Protein AF-A0A2Z2Q304-F1 (afdb_monomer_lite)

Sequence (59 aa):
MRFNGTVYPATKVYERDALGRDSLIIGPAVIQQVTATVVVPPDYSARIDAYDNIIISKD

Radius of gyration: 11.23 Å; chains: 1; bounding box: 28×15×32 Å

pLDDT: mean 96.29, std 4.13, range [66.94, 98.56]

InterPro domains:
  IPR049517 Acetophenone carboxylase-like, C-terminal domain [PF19278] (8-51)

Secondary structure (DSSP, 8-state):
-EETTEE-TT-EEEEGGGPPTT-EEESSEEEEETTEEEEE-TTEEEEE-TTS-EEEEE-

Structure (mmCIF, N/CA/C/O backbone):
data_AF-A0A2Z2Q304-F1
#
_entry.id   AF-A0A2Z2Q304-F1
#
loop_
_atom_site.group_PDB
_atom_site.id
_atom_site.type_symbol
_atom_site.label_atom_id
_atom_site.label_alt_id
_atom_site.label_comp_id
_atom_site.label_asym_id
_atom_site.label_entity_id
_atom_site.label_seq_id
_atom_site.pdbx_PDB_ins_code
_atom_site.Cartn_x
_atom_site.Cartn_y
_atom_site.Cartn_z
_atom_site.occupancy
_atom_site.B_iso_or_equiv
_atom_site.auth_seq_id
_atom_site.auth_comp_id
_atom_site.auth_asym_id
_atom_site.auth_atom_id
_atom_site.pdbx_PDB_model_num
ATOM 1 N N . MET A 1 1 ? -1.995 -2.125 12.892 1.00 94.19 1 MET A N 1
ATOM 2 C CA . MET A 1 1 ? -2.103 -0.675 12.586 1.00 94.19 1 MET A CA 1
ATOM 3 C C . MET A 1 1 ? -3.202 -0.043 13.424 1.00 94.19 1 MET A C 1
ATOM 5 O O . MET A 1 1 ? -4.213 -0.692 13.655 1.00 94.19 1 MET A O 1
ATOM 9 N N . ARG A 1 2 ? -3.033 1.202 13.881 1.00 96.75 2 ARG A N 1
ATOM 10 C CA . ARG A 1 2 ? -4.129 1.999 14.458 1.00 96.75 2 ARG A CA 1
ATOM 11 C C . ARG A 1 2 ? -4.545 3.055 13.439 1.00 96.75 2 ARG A C 1
ATOM 13 O O . ARG A 1 2 ? -3.680 3.763 12.936 1.00 96.75 2 ARG A O 1
ATOM 20 N N . PHE A 1 3 ? -5.835 3.147 13.135 1.00 96.12 3 PHE A N 1
ATOM 21 C CA . PHE A 1 3 ? -6.370 4.097 12.159 1.00 96.12 3 PHE A CA 1
ATOM 22 C C . PHE A 1 3 ? -7.751 4.576 12.597 1.00 96.12 3 PHE A C 1
ATOM 24 O O . PHE A 1 3 ? -8.589 3.756 12.966 1.00 96.12 3 PHE A O 1
ATOM 31 N N . ASN A 1 4 ? -7.967 5.895 12.603 1.00 95.94 4 ASN A N 1
ATOM 32 C CA . ASN A 1 4 ? -9.203 6.538 13.072 1.00 95.94 4 ASN A CA 1
ATOM 33 C C . ASN A 1 4 ? -9.722 5.992 14.415 1.00 95.94 4 ASN A C 1
ATOM 35 O O . ASN A 1 4 ? -10.896 5.686 14.577 1.00 95.94 4 ASN A O 1
ATOM 39 N N . GLY A 1 5 ? -8.824 5.837 15.390 1.00 97.00 5 GLY A N 1
ATOM 40 C CA . GLY A 1 5 ? -9.173 5.358 16.731 1.00 97.00 5 GLY A CA 1
ATOM 41 C C . GLY A 1 5 ? -9.301 3.837 16.866 1.00 97.00 5 GLY A C 1
ATOM 42 O O . GLY A 1 5 ? -9.082 3.339 17.968 1.00 97.00 5 GLY A O 1
ATOM 43 N N . THR A 1 6 ? -9.520 3.101 15.775 1.00 97.81 6 THR A N 1
ATOM 44 C CA . THR A 1 6 ? -9.650 1.635 15.766 1.00 97.81 6 THR A CA 1
ATOM 45 C C . THR A 1 6 ? -8.297 0.938 15.604 1.00 97.81 6 THR A C 1
ATOM 47 O O . THR A 1 6 ? -7.416 1.407 14.876 1.00 97.81 6 THR A O 1
ATOM 50 N N . VAL A 1 7 ? -8.118 -0.197 16.286 1.00 97.81 7 VAL A N 1
ATOM 51 C CA . VAL A 1 7 ? -6.920 -1.045 16.192 1.00 97.81 7 VAL A CA 1
ATOM 52 C C . VAL A 1 7 ? -7.191 -2.234 15.272 1.00 97.81 7 VAL A C 1
ATOM 54 O O . VAL A 1 7 ? -8.123 -2.998 15.493 1.00 97.81 7 VAL A O 1
ATOM 57 N N . TYR A 1 8 ? -6.321 -2.415 14.281 1.00 97.44 8 TYR A N 1
ATOM 58 C CA . TYR A 1 8 ? -6.292 -3.544 13.357 1.00 97.44 8 TYR A CA 1
ATOM 59 C C . TYR A 1 8 ? -5.061 -4.409 13.683 1.00 97.44 8 TYR A C 1
ATOM 61 O O . TYR A 1 8 ? -3.947 -4.065 13.272 1.00 97.44 8 TYR A O 1
ATOM 69 N N . PRO A 1 9 ? -5.206 -5.483 14.481 1.00 94.62 9 PRO A N 1
ATOM 70 C CA . PRO A 1 9 ? -4.067 -6.273 14.958 1.00 94.62 9 PRO A CA 1
ATOM 71 C C . PRO A 1 9 ? -3.458 -7.172 13.874 1.00 94.62 9 PRO A C 1
ATOM 73 O O . PRO A 1 9 ? -2.262 -7.428 13.903 1.00 94.62 9 PRO A O 1
ATOM 76 N N . ALA A 1 10 ? -4.248 -7.594 12.884 1.00 95.06 10 ALA A N 1
ATOM 77 C CA . ALA A 1 10 ? -3.816 -8.469 11.790 1.00 95.06 10 ALA A CA 1
ATOM 78 C C . ALA A 1 10 ? -3.346 -7.706 10.533 1.00 95.06 10 ALA A C 1
ATOM 80 O O . ALA A 1 10 ? -3.358 -8.253 9.431 1.00 95.06 10 ALA A O 1
ATOM 81 N N . THR A 1 11 ? -2.970 -6.429 10.670 1.00 97.81 11 THR A N 1
ATOM 82 C CA . THR A 1 11 ? -2.457 -5.639 9.541 1.00 97.81 11 THR A CA 1
ATOM 83 C C . THR A 1 11 ? -1.173 -6.256 9.010 1.00 97.81 11 THR A C 1
ATOM 85 O O . THR A 1 11 ? -0.184 -6.354 9.735 1.00 97.81 11 THR A O 1
ATOM 88 N N . LYS A 1 12 ? -1.182 -6.617 7.729 1.00 98.19 12 LYS A N 1
ATOM 89 C CA . LYS A 1 12 ? 0.004 -7.119 7.039 1.00 98.19 12 LYS A CA 1
ATOM 90 C C . LYS A 1 12 ? 0.949 -5.970 6.699 1.00 98.19 12 LYS A C 1
ATOM 92 O O . LYS A 1 12 ? 0.502 -4.876 6.346 1.00 98.19 12 LYS A O 1
ATOM 97 N N . VAL A 1 13 ? 2.242 -6.253 6.793 1.00 98.25 13 VAL A N 1
ATOM 98 C CA . VAL A 1 13 ? 3.316 -5.374 6.336 1.00 98.25 13 VAL A CA 1
ATOM 99 C C . VAL A 1 13 ? 3.964 -6.033 5.127 1.00 98.25 13 VAL A C 1
ATOM 101 O O . VAL A 1 13 ? 4.293 -7.217 5.183 1.00 98.25 13 VAL A O 1
ATOM 104 N N . TYR A 1 14 ? 4.096 -5.285 4.040 1.00 98.31 14 TYR A N 1
ATOM 105 C CA . TYR A 1 14 ? 4.703 -5.743 2.798 1.00 98.31 14 TYR A CA 1
ATOM 106 C C . TYR A 1 14 ? 5.973 -4.947 2.531 1.00 98.31 14 TYR A C 1
ATOM 108 O O . TYR A 1 14 ? 5.950 -3.719 2.592 1.00 98.31 14 TYR A O 1
ATOM 116 N N . GLU A 1 15 ? 7.050 -5.638 2.178 1.00 98.00 15 GLU A N 1
ATOM 117 C CA . GLU A 1 15 ? 8.235 -4.996 1.616 1.00 98.00 15 GLU A CA 1
ATOM 118 C C . GLU A 1 15 ? 7.931 -4.568 0.183 1.00 98.00 15 GLU A C 1
ATOM 120 O O . GLU A 1 15 ? 7.500 -5.386 -0.636 1.00 98.00 15 GLU A O 1
ATOM 125 N N . ARG A 1 16 ? 8.145 -3.289 -0.132 1.00 97.00 16 ARG A N 1
ATOM 126 C CA . ARG A 1 16 ? 7.834 -2.732 -1.450 1.00 97.00 16 ARG A CA 1
ATOM 127 C C . ARG A 1 16 ? 8.562 -3.475 -2.566 1.00 97.00 16 ARG A C 1
ATOM 129 O O . ARG A 1 16 ? 7.953 -3.759 -3.592 1.00 97.00 16 ARG A O 1
ATOM 136 N N . ASP A 1 17 ? 9.821 -3.821 -2.335 1.00 95.38 17 ASP A N 1
ATOM 137 C CA . ASP A 1 17 ? 10.689 -4.470 -3.322 1.00 95.38 17 ASP A CA 1
ATOM 138 C C . ASP A 1 17 ? 10.249 -5.912 -3.641 1.00 95.38 17 ASP A C 1
ATOM 140 O O . ASP A 1 17 ? 10.666 -6.481 -4.647 1.00 95.38 17 ASP A O 1
ATOM 144 N N . ALA A 1 18 ? 9.377 -6.502 -2.813 1.00 96.06 18 ALA A N 1
ATOM 145 C CA . ALA A 1 18 ? 8.785 -7.819 -3.045 1.00 96.06 18 ALA A CA 1
ATOM 146 C C . ALA A 1 18 ? 7.454 -7.763 -3.823 1.00 96.06 18 ALA A C 1
ATOM 148 O O . ALA A 1 18 ? 6.909 -8.811 -4.178 1.00 96.06 18 ALA A O 1
ATOM 149 N N . LEU A 1 19 ? 6.904 -6.569 -4.078 1.00 96.31 19 LEU A N 1
ATOM 150 C CA . LEU A 1 19 ? 5.647 -6.391 -4.806 1.00 96.31 19 LEU A CA 1
ATOM 151 C C . LEU A 1 19 ? 5.917 -6.244 -6.306 1.00 96.31 19 LEU A C 1
ATOM 153 O O . LEU A 1 19 ? 6.547 -5.287 -6.747 1.00 96.31 19 LEU A O 1
ATOM 157 N N . GLY A 1 20 ? 5.399 -7.184 -7.096 1.00 94.94 20 GLY A N 1
ATOM 158 C CA . GLY A 1 20 ? 5.458 -7.125 -8.556 1.00 94.94 20 GLY A CA 1
ATOM 159 C C . GLY A 1 20 ? 4.356 -6.258 -9.165 1.00 94.94 20 GLY A C 1
ATOM 160 O O . GLY A 1 20 ? 3.406 -5.851 -8.486 1.00 94.94 20 GLY A O 1
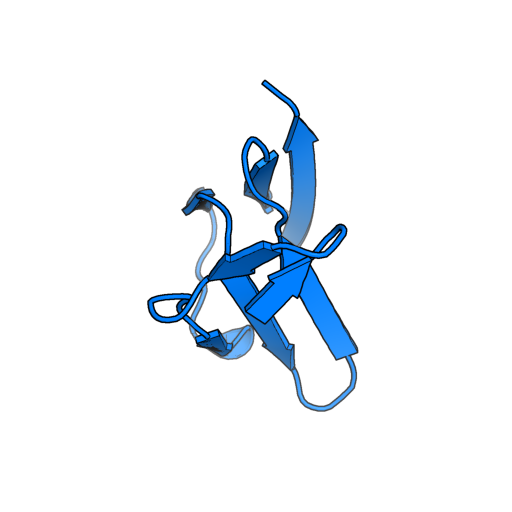ATOM 161 N N . ARG A 1 21 ? 4.449 -6.037 -10.479 1.00 93.25 21 ARG A N 1
ATOM 162 C CA . ARG A 1 21 ? 3.381 -5.413 -11.274 1.00 93.25 21 ARG A CA 1
ATOM 163 C C . ARG A 1 21 ? 2.052 -6.135 -11.064 1.00 93.25 21 ARG A C 1
ATOM 165 O O . ARG A 1 21 ? 2.029 -7.346 -10.859 1.00 93.25 21 ARG A O 1
ATOM 172 N N . ASP A 1 22 ? 0.967 -5.366 -11.076 1.00 91.19 22 ASP A N 1
ATOM 173 C CA . ASP A 1 22 ? -0.406 -5.831 -10.851 1.00 91.19 22 ASP A CA 1
ATOM 174 C C . ASP A 1 22 ? -0.684 -6.432 -9.462 1.00 91.19 22 ASP A C 1
ATOM 176 O O . ASP A 1 22 ? -1.793 -6.909 -9.212 1.00 91.19 22 ASP A O 1
ATOM 180 N N . SER A 1 23 ? 0.265 -6.351 -8.518 1.00 96.94 23 SER A N 1
ATOM 181 C CA . SER A 1 23 ? -0.010 -6.687 -7.117 1.00 96.94 23 SER A CA 1
ATOM 182 C C . SER A 1 23 ? -1.172 -5.843 -6.604 1.00 96.94 23 SER A C 1
ATOM 184 O O . SER A 1 23 ? -1.142 -4.616 -6.717 1.00 96.94 23 SER A O 1
ATOM 186 N N . LEU A 1 24 ? -2.166 -6.504 -6.010 1.00 97.31 24 LEU A N 1
ATOM 187 C CA . LEU A 1 24 ? -3.312 -5.882 -5.358 1.00 97.31 24 LEU A CA 1
ATOM 188 C C . LEU A 1 24 ? -3.230 -6.120 -3.851 1.00 97.31 24 LEU A C 1
ATOM 190 O O . LEU A 1 24 ? -3.180 -7.260 -3.386 1.00 97.31 24 LEU A O 1
ATOM 194 N N . ILE A 1 25 ? -3.238 -5.035 -3.087 1.00 98.00 25 ILE A N 1
ATOM 195 C CA . ILE A 1 25 ? -3.155 -5.047 -1.633 1.00 98.00 25 ILE A CA 1
ATOM 196 C C . ILE A 1 25 ? -4.450 -4.459 -1.091 1.00 98.00 25 ILE A C 1
ATOM 198 O O . ILE A 1 25 ? -4.737 -3.280 -1.282 1.00 98.00 25 ILE A O 1
ATOM 202 N N . ILE A 1 26 ? -5.220 -5.289 -0.393 1.00 97.75 26 ILE A N 1
ATOM 203 C CA . ILE A 1 26 ? -6.440 -4.862 0.290 1.00 97.75 26 ILE A CA 1
ATOM 204 C C . ILE A 1 26 ? -6.068 -4.339 1.675 1.00 97.75 26 ILE A C 1
ATOM 206 O O . ILE A 1 26 ? -5.353 -5.011 2.430 1.00 97.75 26 ILE A O 1
ATOM 210 N N . GLY A 1 27 ? -6.526 -3.131 1.995 1.00 97.12 27 GLY A N 1
ATOM 211 C CA . GLY A 1 27 ? -6.355 -2.557 3.319 1.00 97.12 27 GLY A CA 1
ATOM 212 C C . GLY A 1 27 ? -7.205 -3.271 4.383 1.00 97.12 27 GLY A C 1
ATOM 213 O O . GLY A 1 27 ? -8.177 -3.949 4.055 1.00 97.12 27 GLY A O 1
ATOM 214 N N . PRO A 1 28 ? -6.878 -3.136 5.679 1.00 97.94 28 PRO A N 1
ATOM 215 C CA . PRO A 1 28 ? -5.762 -2.374 6.227 1.00 97.94 28 PRO A CA 1
ATOM 216 C C . PRO A 1 28 ? -4.411 -3.069 6.003 1.00 97.94 28 PRO A C 1
ATOM 218 O O . PRO A 1 28 ? -4.212 -4.217 6.411 1.00 97.94 28 PRO A O 1
ATOM 221 N N . ALA A 1 29 ? -3.455 -2.341 5.430 1.00 98.50 29 ALA A N 1
ATOM 222 C CA . ALA A 1 29 ? -2.102 -2.824 5.157 1.00 98.50 29 ALA A CA 1
ATOM 223 C C . ALA A 1 29 ? -1.06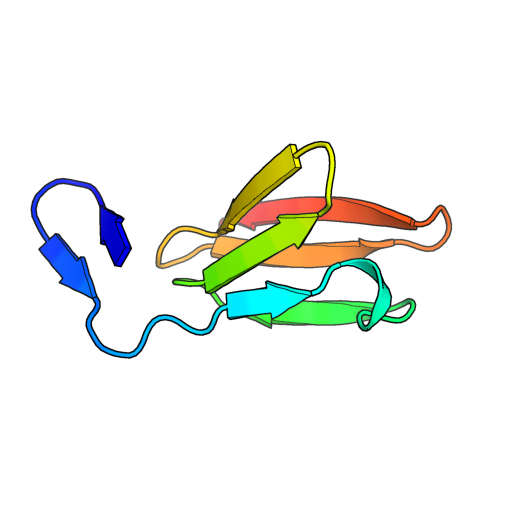9 -1.695 5.268 1.00 98.50 29 ALA A C 1
ATOM 225 O O . ALA A 1 29 ? -1.399 -0.512 5.168 1.00 98.50 29 ALA A O 1
ATOM 226 N N . VAL A 1 30 ? 0.195 -2.065 5.457 1.00 98.56 30 VAL A N 1
ATOM 227 C CA . VAL A 1 30 ? 1.334 -1.144 5.368 1.00 98.56 30 VAL A CA 1
ATOM 228 C C . VAL A 1 30 ? 2.304 -1.680 4.323 1.00 98.56 30 VAL A C 1
ATOM 230 O O . VAL A 1 30 ? 2.629 -2.862 4.334 1.00 98.56 30 VAL A O 1
ATOM 233 N N . ILE A 1 31 ? 2.767 -0.819 3.426 1.00 98.50 31 ILE A N 1
ATOM 234 C CA . ILE A 1 31 ? 3.837 -1.117 2.474 1.00 98.50 31 ILE A CA 1
ATOM 235 C C . ILE A 1 31 ? 5.053 -0.303 2.913 1.00 98.50 31 ILE A C 1
ATOM 237 O O . ILE A 1 31 ? 4.961 0.918 3.056 1.00 98.50 31 ILE A O 1
ATOM 241 N N . GLN A 1 32 ? 6.175 -0.965 3.168 1.00 98.00 32 GLN A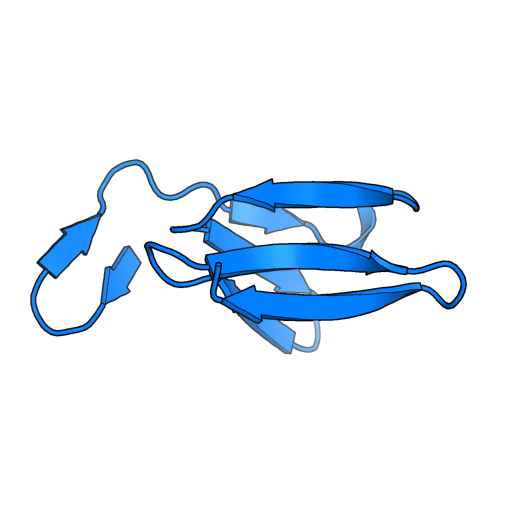 N 1
ATOM 242 C CA . GLN A 1 32 ? 7.405 -0.334 3.633 1.00 98.00 32 GLN A CA 1
ATOM 243 C C . GLN A 1 32 ? 8.476 -0.357 2.552 1.00 98.00 32 GLN A C 1
ATOM 245 O O . GLN A 1 32 ? 8.567 -1.277 1.747 1.00 98.00 32 GLN A O 1
ATOM 250 N N . GLN A 1 33 ? 9.272 0.699 2.539 1.00 96.19 33 GLN A N 1
ATOM 251 C CA . GLN A 1 33 ? 10.467 0.851 1.733 1.00 96.19 33 GLN A CA 1
ATOM 252 C C . GLN A 1 33 ? 11.495 1.593 2.588 1.00 96.19 33 GLN A C 1
ATOM 254 O O . GLN A 1 33 ? 11.137 2.337 3.502 1.00 96.19 33 GLN A O 1
ATOM 259 N N . VAL A 1 34 ? 12.777 1.454 2.262 1.00 96.38 34 VAL A N 1
ATOM 260 C CA . VAL A 1 34 ? 13.873 2.134 2.975 1.00 96.38 34 VAL A CA 1
ATOM 261 C C . VAL A 1 34 ? 13.642 3.647 3.123 1.00 96.38 34 VAL A C 1
ATOM 263 O O . VAL A 1 34 ? 14.022 4.238 4.130 1.00 96.38 34 VAL A O 1
ATOM 266 N N . THR A 1 35 ? 13.003 4.284 2.141 1.00 96.75 35 THR A N 1
ATOM 267 C CA . THR A 1 35 ? 12.808 5.741 2.088 1.00 96.75 35 THR A CA 1
ATOM 268 C C . THR A 1 35 ? 11.382 6.198 2.391 1.00 96.75 35 THR A C 1
ATOM 270 O O . THR A 1 35 ? 11.146 7.401 2.488 1.00 96.75 35 THR A O 1
ATOM 273 N N . ALA A 1 36 ? 10.416 5.281 2.493 1.00 95.88 36 ALA A N 1
ATOM 274 C CA . ALA A 1 36 ? 9.005 5.636 2.581 1.00 95.88 36 ALA A CA 1
ATOM 275 C C . ALA A 1 36 ? 8.172 4.550 3.264 1.00 95.88 36 ALA A C 1
ATOM 277 O O . ALA A 1 36 ? 8.491 3.366 3.259 1.00 95.88 36 ALA A O 1
ATOM 278 N N . THR A 1 37 ? 7.042 4.956 3.828 1.00 97.00 37 THR A N 1
ATOM 279 C CA . THR A 1 37 ? 6.029 4.034 4.337 1.00 97.00 37 THR A CA 1
ATOM 280 C C . THR A 1 37 ? 4.677 4.470 3.807 1.00 97.00 37 THR A C 1
ATOM 282 O O . THR A 1 37 ? 4.275 5.618 3.989 1.00 97.00 37 THR A O 1
ATOM 285 N N . VAL A 1 38 ? 3.979 3.552 3.148 1.00 98.00 38 VAL A N 1
ATOM 286 C CA . VAL A 1 38 ? 2.645 3.771 2.597 1.00 98.00 38 VAL A CA 1
ATOM 287 C C . VAL A 1 38 ? 1.638 3.007 3.438 1.00 98.00 38 VAL A C 1
ATOM 289 O O . VAL A 1 38 ? 1.763 1.805 3.660 1.00 98.00 38 VAL A O 1
ATOM 292 N N . VAL A 1 39 ? 0.624 3.717 3.913 1.00 98.19 39 VAL A N 1
ATOM 293 C CA . VAL A 1 39 ? -0.491 3.139 4.659 1.00 98.19 39 VAL A CA 1
ATOM 294 C C . VAL A 1 39 ? -1.660 2.952 3.697 1.00 98.19 39 VAL A C 1
ATOM 296 O O . VAL A 1 39 ? -2.081 3.916 3.065 1.00 98.19 39 VAL A O 1
ATOM 299 N N . VAL A 1 40 ? -2.196 1.733 3.613 1.00 98.31 40 VAL A N 1
ATOM 300 C CA . VAL A 1 40 ? -3.440 1.415 2.895 1.00 98.31 40 VAL A CA 1
ATOM 301 C C . VAL A 1 40 ? -4.546 1.274 3.944 1.00 98.31 40 VAL A C 1
ATOM 303 O O . VAL A 1 40 ? -4.533 0.295 4.698 1.00 9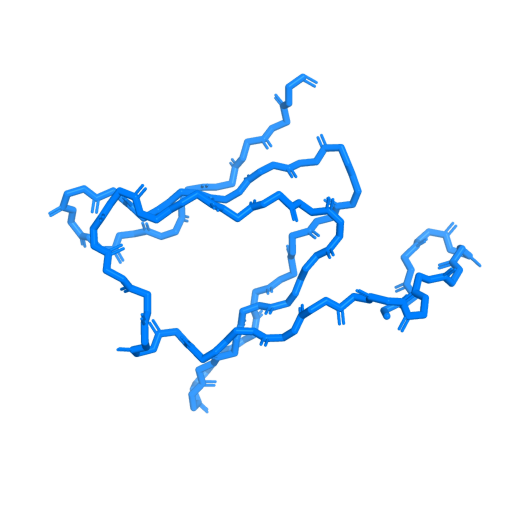8.31 40 VAL A O 1
ATOM 306 N N . PRO A 1 41 ? -5.459 2.252 4.084 1.00 97.62 41 PRO A N 1
ATOM 307 C CA . PRO A 1 41 ? -6.488 2.215 5.120 1.00 97.62 41 PRO A CA 1
ATOM 308 C C . PRO A 1 41 ? -7.528 1.100 4.911 1.00 97.62 41 PRO A C 1
ATOM 310 O O . PRO A 1 41 ? -7.618 0.543 3.821 1.00 97.62 41 PRO A O 1
ATOM 313 N N . PRO A 1 42 ? -8.343 0.777 5.933 1.00 97.06 42 PRO A N 1
ATOM 314 C CA . PRO A 1 42 ? -9.557 -0.023 5.745 1.00 97.06 42 PRO A CA 1
ATOM 315 C C . PRO A 1 42 ? -10.459 0.589 4.665 1.00 97.06 42 PRO A C 1
ATOM 317 O O . PRO A 1 42 ? -10.557 1.813 4.604 1.00 97.06 42 PRO A O 1
ATOM 320 N N . ASP A 1 43 ? -11.113 -0.249 3.859 1.00 96.25 43 ASP A N 1
ATOM 321 C CA . ASP A 1 43 ? -11.972 0.139 2.720 1.00 96.25 43 ASP A CA 1
ATOM 322 C C . ASP A 1 43 ? -11.232 0.833 1.559 1.00 96.25 43 ASP A C 1
ATOM 324 O O . ASP A 1 43 ? -11.838 1.483 0.709 1.00 96.25 43 ASP A O 1
ATOM 328 N N . TYR A 1 44 ? -9.905 0.695 1.515 1.00 98.12 44 TYR A N 1
ATOM 329 C CA . TYR A 1 44 ? -9.075 1.093 0.383 1.00 98.12 44 TYR A CA 1
ATOM 330 C C . TYR A 1 44 ? -8.315 -0.111 -0.161 1.00 98.12 44 TYR A C 1
ATOM 332 O O . TYR A 1 44 ? -8.021 -1.080 0.552 1.00 98.12 44 TYR A O 1
ATOM 340 N N . SER A 1 45 ? -7.914 0.002 -1.419 1.00 98.12 45 SER A N 1
ATOM 341 C CA . SER A 1 45 ? -6.967 -0.902 -2.054 1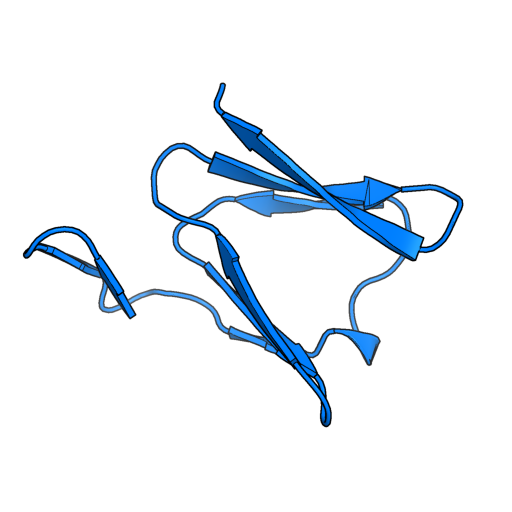.00 98.12 45 SER A CA 1
ATOM 342 C C . SER A 1 45 ? -5.771 -0.131 -2.609 1.00 98.12 45 SER A C 1
ATOM 344 O O . SER A 1 45 ? -5.843 1.072 -2.878 1.00 98.12 45 SER A O 1
ATOM 346 N N . ALA A 1 46 ? -4.645 -0.826 -2.743 1.00 98.00 46 ALA A N 1
ATOM 347 C CA . ALA A 1 46 ? -3.458 -0.333 -3.422 1.00 98.00 46 ALA A CA 1
ATOM 348 C C . ALA A 1 46 ? -3.057 -1.299 -4.537 1.00 98.00 46 ALA A C 1
ATOM 350 O O . ALA A 1 46 ? -2.980 -2.508 -4.309 1.00 98.00 46 ALA A O 1
ATOM 351 N N . ARG A 1 47 ? -2.774 -0.766 -5.727 1.00 97.88 47 ARG A N 1
ATOM 352 C CA . ARG A 1 47 ? -2.287 -1.535 -6.877 1.00 97.88 47 ARG A CA 1
ATOM 353 C C . ARG A 1 47 ? -0.954 -0.990 -7.373 1.00 97.88 47 ARG A C 1
ATOM 355 O O . ARG A 1 47 ? -0.772 0.225 -7.415 1.00 97.88 47 ARG A O 1
ATOM 362 N N . ILE A 1 48 ? -0.060 -1.884 -7.788 1.00 97.56 48 ILE A N 1
ATOM 363 C CA . ILE A 1 48 ? 1.156 -1.509 -8.519 1.00 97.56 48 ILE A CA 1
ATOM 364 C C . ILE A 1 48 ? 0.825 -1.403 -10.008 1.00 97.56 48 ILE A C 1
ATOM 366 O O . ILE A 1 48 ? 0.413 -2.391 -10.620 1.00 97.56 48 ILE A O 1
ATOM 370 N N . ASP A 1 49 ? 0.942 -0.203 -10.578 1.00 95.75 49 ASP A N 1
ATOM 371 C CA . ASP A 1 49 ? 0.689 0.013 -12.005 1.00 95.75 49 ASP A CA 1
ATOM 372 C C . ASP A 1 49 ? 1.883 -0.398 -12.891 1.00 95.75 49 ASP A C 1
ATOM 374 O O . ASP A 1 49 ? 2.912 -0.876 -12.419 1.00 95.75 49 ASP A O 1
ATOM 378 N N . ALA A 1 50 ? 1.743 -0.223 -14.208 1.00 95.38 50 ALA A N 1
ATOM 379 C CA . ALA A 1 50 ? 2.770 -0.606 -15.178 1.00 95.38 50 ALA A CA 1
ATOM 380 C C . ALA A 1 50 ? 4.074 0.213 -15.078 1.00 95.38 50 ALA A C 1
ATOM 382 O O . ALA A 1 50 ? 5.084 -0.189 -15.658 1.00 95.38 50 ALA A O 1
ATOM 383 N N . TYR A 1 51 ? 4.046 1.342 -14.368 1.00 95.56 51 TYR A N 1
ATOM 384 C CA . TYR A 1 51 ? 5.182 2.237 -14.151 1.00 95.56 51 TYR A CA 1
ATOM 385 C C . TYR A 1 51 ? 5.746 2.113 -12.731 1.00 95.56 51 TYR A C 1
ATOM 387 O O . TYR A 1 51 ? 6.524 2.964 -12.308 1.00 95.56 51 TYR A O 1
ATOM 395 N N . ASP A 1 52 ? 5.345 1.073 -11.995 1.00 93.69 52 ASP A N 1
ATOM 396 C CA . ASP A 1 52 ? 5.717 0.854 -10.602 1.00 93.69 52 ASP A CA 1
ATOM 397 C C . ASP A 1 52 ? 5.304 2.031 -9.693 1.00 93.69 52 ASP A C 1
ATOM 399 O O . ASP A 1 52 ? 5.957 2.338 -8.693 1.00 93.69 52 ASP A O 1
ATOM 403 N N . ASN A 1 53 ? 4.179 2.686 -9.984 1.00 96.06 53 ASN A N 1
ATOM 404 C CA . ASN A 1 53 ? 3.522 3.557 -9.012 1.00 96.06 53 ASN A CA 1
ATOM 405 C C . ASN A 1 53 ? 2.621 2.726 -8.095 1.00 96.06 53 ASN A C 1
ATOM 407 O O . ASN A 1 53 ? 2.008 1.749 -8.525 1.00 96.06 53 ASN A O 1
ATOM 411 N N . ILE A 1 54 ? 2.483 3.156 -6.839 1.00 97.25 54 ILE A N 1
ATOM 412 C CA . ILE A 1 54 ? 1.436 2.651 -5.945 1.00 97.25 54 ILE A CA 1
ATOM 413 C C . ILE A 1 54 ? 0.213 3.547 -6.119 1.00 97.25 54 ILE A C 1
ATOM 415 O O . ILE A 1 54 ? 0.232 4.709 -5.712 1.00 97.25 54 ILE A O 1
ATOM 419 N N . ILE A 1 55 ? -0.854 3.007 -6.698 1.00 97.56 55 ILE A N 1
ATOM 420 C CA . ILE A 1 55 ? -2.126 3.711 -6.862 1.00 97.56 55 ILE A CA 1
ATOM 421 C C . ILE A 1 55 ? -3.067 3.271 -5.747 1.00 97.56 55 ILE A C 1
ATOM 423 O O . ILE A 1 55 ? -3.403 2.091 -5.663 1.00 97.56 55 ILE A O 1
ATOM 427 N N . ILE A 1 56 ? -3.482 4.214 -4.900 1.00 97.94 56 ILE A N 1
ATOM 428 C CA . ILE A 1 56 ? -4.466 3.979 -3.838 1.00 97.94 56 ILE A CA 1
ATOM 429 C C . ILE A 1 56 ? -5.839 4.421 -4.333 1.00 97.94 56 ILE A C 1
ATOM 431 O O . ILE A 1 56 ? -5.984 5.496 -4.917 1.00 97.94 56 ILE A O 1
ATO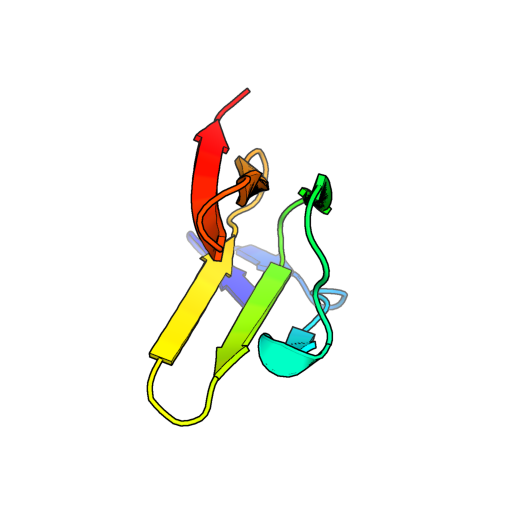M 435 N N . SER A 1 57 ? -6.855 3.602 -4.099 1.00 97.56 57 SER A N 1
ATOM 436 C CA . SER A 1 57 ? -8.239 3.917 -4.450 1.00 97.56 57 SER A CA 1
ATOM 437 C C . SER A 1 57 ? -9.180 3.492 -3.333 1.00 97.56 57 SER A C 1
ATOM 439 O O . SER A 1 57 ? -8.884 2.568 -2.572 1.00 97.56 57 SER A O 1
ATOM 441 N N . LYS A 1 58 ? -10.284 4.226 -3.218 1.00 93.88 58 LYS A N 1
ATOM 442 C CA . LYS A 1 58 ? -11.416 3.874 -2.371 1.00 93.88 58 LYS A CA 1
ATOM 443 C C . LYS A 1 58 ? -12.466 3.252 -3.280 1.00 93.88 58 LYS A C 1
ATOM 445 O O . LYS A 1 58 ? -12.810 3.889 -4.277 1.00 93.88 58 LYS A O 1
ATOM 450 N N . ASP A 1 59 ? -12.925 2.057 -2.943 1.00 66.94 59 ASP A N 1
ATOM 451 C CA . ASP A 1 59 ? -14.106 1.476 -3.586 1.00 66.94 59 ASP A CA 1
ATOM 452 C C . ASP A 1 59 ? -15.394 2.088 -3.000 1.00 66.94 59 ASP A C 1
ATOM 454 O O . ASP A 1 59 ? -15.402 2.460 -1.798 1.00 66.94 59 ASP A O 1
#

Foldseek 3Di:
DADPNDDDPPAEEAELVPDDAFDKAADQYWYDDPVDIDGQHHQKMWGQHPVRDTDIDHD

Organism: Agrobacterium tumefaciens (NCBI:txid358)